Protein AF-A0A6N8XDI4-F1 (afdb_monomer_lite)

pLDDT: mean 91.18, std 7.37, range [56.78, 98.0]

Foldseek 3Di:
DQPVLPPLLVLCVVVVGDDQRSSVCLLCLLQQQKEALVRVCVSVVHDSVVSVVVLVVCVVSVQWDWDQAPNGIMIGGQDLSSCVSNVRSPDCSNPDDHSVSNVVSHVVSVVCVVCSPDDDQSDQVSVVVVCVVVVHDPVPFAWDWAQDPVGIDIGTPD

Sequence (158 aa):
MIAHLKGRERALEPFGLTGRRAEWIALASLHGGVFTRAQLSDWLGASRFKVLRLVQALTERRLVSEETVGGLKVCRVCARGVYRALGAEDVRFRRITSTEVVVRRLLSFDYVIEHPGLPWLPTESEKVGTFEALGIDRSLMPVRVYRGAAGGARRYFP

Structure (mmCIF, N/CA/C/O backbone):
data_AF-A0A6N8XDI4-F1
#
_entry.id   AF-A0A6N8XDI4-F1
#
loop_
_atom_site.group_PDB
_atom_site.id
_atom_site.type_symbol
_atom_site.label_atom_id
_atom_site.label_alt_id
_atom_site.label_comp_id
_atom_site.label_asym_id
_atom_site.label_entity_id
_atom_site.label_seq_id
_atom_site.pdbx_PDB_ins_code
_atom_site.Cartn_x
_atom_site.Cartn_y
_atom_site.Cartn_z
_atom_site.occupancy
_atom_site.B_iso_or_equiv
_atom_site.auth_seq_id
_atom_site.auth_comp_id
_atom_site.auth_asym_id
_atom_site.auth_atom_id
_atom_site.pdbx_PDB_model_num
ATOM 1 N N . MET A 1 1 ? -14.581 -0.019 -9.301 1.00 56.78 1 MET A N 1
ATOM 2 C CA . MET A 1 1 ? -13.539 -1.068 -9.251 1.00 56.78 1 MET A CA 1
ATOM 3 C C . MET A 1 1 ? -12.384 -0.583 -10.099 1.00 56.78 1 MET A C 1
ATOM 5 O O . MET A 1 1 ? -12.629 -0.147 -11.215 1.00 56.78 1 MET A O 1
ATOM 9 N N . ILE A 1 2 ? -11.170 -0.591 -9.559 1.00 67.56 2 ILE A N 1
ATOM 10 C CA . ILE A 1 2 ? -9.983 -0.142 -10.283 1.00 67.56 2 ILE A CA 1
ATOM 11 C C . ILE A 1 2 ? -9.585 -1.248 -11.273 1.00 67.56 2 ILE A C 1
ATOM 13 O O . ILE A 1 2 ? -9.239 -2.352 -10.851 1.00 67.56 2 ILE A O 1
ATOM 17 N N . ALA A 1 3 ? -9.692 -0.984 -12.578 1.00 69.69 3 ALA A N 1
ATOM 18 C CA . ALA A 1 3 ? -9.661 -2.026 -13.614 1.00 69.69 3 ALA A CA 1
ATOM 19 C C . ALA A 1 3 ? -8.377 -2.878 -13.588 1.00 69.69 3 ALA A C 1
ATOM 21 O O . ALA A 1 3 ? -8.426 -4.091 -13.773 1.00 69.69 3 ALA A O 1
ATOM 22 N N . HIS A 1 4 ? -7.243 -2.254 -13.276 1.00 70.56 4 HIS A N 1
ATOM 23 C CA . HIS A 1 4 ? -5.920 -2.878 -13.257 1.00 70.56 4 HIS A CA 1
ATOM 24 C C . HIS A 1 4 ? -5.605 -3.680 -11.975 1.00 70.56 4 HIS A C 1
ATOM 26 O O . HIS A 1 4 ? -4.542 -4.298 -11.884 1.00 70.56 4 HIS A O 1
ATOM 32 N N . LEU A 1 5 ? -6.488 -3.666 -10.966 1.00 74.75 5 LEU A N 1
ATOM 33 C CA . LEU A 1 5 ? -6.374 -4.535 -9.785 1.00 74.75 5 LEU A CA 1
ATOM 34 C C . LEU A 1 5 ? -7.091 -5.871 -9.961 1.00 74.75 5 LEU A C 1
ATOM 36 O O . LEU A 1 5 ? -6.830 -6.793 -9.192 1.00 74.75 5 LEU A O 1
ATOM 40 N N . LYS A 1 6 ? -8.000 -5.972 -10.937 1.00 79.62 6 LYS A N 1
ATOM 41 C CA . LYS A 1 6 ? -8.877 -7.130 -11.099 1.00 79.62 6 LYS A CA 1
ATOM 42 C C . LYS A 1 6 ? -8.055 -8.416 -11.237 1.00 79.62 6 LYS A C 1
ATOM 44 O O . LYS A 1 6 ? -7.231 -8.539 -12.137 1.00 79.62 6 LYS A O 1
ATOM 49 N N . GLY A 1 7 ? -8.296 -9.373 -10.347 1.00 84.38 7 GLY A N 1
ATOM 50 C CA . GLY A 1 7 ? -7.614 -10.665 -10.284 1.00 84.38 7 GLY A CA 1
ATOM 51 C C . GLY A 1 7 ? -6.380 -10.685 -9.377 1.00 84.38 7 GLY A C 1
ATOM 52 O O . GLY A 1 7 ? -5.982 -11.763 -8.934 1.00 84.38 7 GLY A O 1
ATOM 53 N N . ARG A 1 8 ? -5.792 -9.530 -9.036 1.00 87.81 8 ARG A N 1
ATOM 54 C CA . ARG A 1 8 ? -4.611 -9.451 -8.153 1.00 87.81 8 ARG A CA 1
ATOM 55 C C . ARG A 1 8 ? -4.961 -9.710 -6.697 1.00 87.81 8 ARG A C 1
ATOM 57 O O . ARG A 1 8 ? -4.124 -10.191 -5.940 1.00 87.81 8 ARG A O 1
ATOM 64 N N . GLU A 1 9 ? -6.198 -9.430 -6.305 1.00 91.38 9 GLU A N 1
ATOM 65 C CA . GLU A 1 9 ? -6.712 -9.702 -4.968 1.00 91.38 9 GLU A CA 1
ATOM 66 C C . GLU A 1 9 ? -6.648 -11.197 -4.615 1.00 91.38 9 GLU A C 1
ATOM 68 O O . GLU A 1 9 ? -6.410 -11.540 -3.459 1.00 91.38 9 GLU A O 1
ATOM 73 N N . ARG A 1 10 ? -6.765 -12.085 -5.614 1.00 94.31 10 ARG A N 1
ATOM 74 C CA . ARG A 1 10 ? -6.696 -13.545 -5.427 1.00 94.31 10 ARG A CA 1
ATOM 75 C C . ARG A 1 10 ? -5.325 -14.014 -4.960 1.00 94.31 10 ARG A C 1
ATOM 77 O O . ARG A 1 10 ? -5.224 -14.943 -4.167 1.00 94.31 10 ARG A O 1
ATOM 84 N N . ALA A 1 11 ? -4.259 -13.323 -5.370 1.00 94.88 11 ALA A N 1
ATOM 85 C CA . ALA A 1 11 ? -2.907 -13.616 -4.899 1.00 94.88 11 ALA A CA 1
ATOM 86 C C . ALA A 1 11 ? -2.763 -13.427 -3.376 1.00 94.88 11 ALA A C 1
ATOM 88 O O . ALA A 1 11 ? -1.802 -13.911 -2.776 1.00 94.88 11 ALA A O 1
ATOM 89 N N . LEU A 1 12 ? -3.714 -12.729 -2.741 1.00 96.56 12 LEU A N 1
ATOM 90 C CA . LEU A 1 12 ? -3.713 -12.469 -1.307 1.00 96.56 12 LEU A CA 1
ATOM 91 C C . LEU A 1 12 ? -4.562 -13.454 -0.485 1.00 96.56 12 LEU A C 1
ATOM 93 O O . LEU A 1 12 ? -4.535 -13.387 0.747 1.00 96.56 12 LEU A O 1
ATOM 97 N N . GLU A 1 13 ? -5.242 -14.408 -1.123 1.00 96.06 13 GLU A N 1
ATOM 98 C CA . GLU A 1 13 ? -6.021 -15.453 -0.444 1.00 96.06 13 GLU A CA 1
ATOM 99 C C . GLU A 1 13 ? -5.197 -16.296 0.547 1.00 96.06 13 GLU A C 1
ATOM 101 O O . GLU A 1 13 ? -5.679 -16.502 1.665 1.00 96.06 13 GLU A O 1
ATOM 106 N N . PRO A 1 14 ? -3.934 -16.693 0.261 1.00 96.12 14 PRO A N 1
ATOM 107 C CA . PRO A 1 14 ? -3.087 -17.391 1.237 1.00 96.12 14 PRO A CA 1
ATOM 108 C C . PRO A 1 14 ? -2.810 -16.576 2.510 1.00 96.12 14 PRO A C 1
ATOM 110 O O . PRO A 1 14 ? -2.461 -17.126 3.552 1.00 96.12 14 PRO A O 1
ATOM 113 N N . PHE A 1 15 ? -2.996 -15.254 2.452 1.00 95.69 15 PHE A N 1
ATOM 114 C CA . PHE A 1 15 ? -2.909 -14.352 3.598 1.00 95.69 15 PHE A CA 1
ATOM 115 C C . PHE A 1 15 ? -4.278 -14.130 4.252 1.00 95.69 15 PHE A C 1
ATOM 117 O O . PHE A 1 15 ? -4.436 -13.209 5.054 1.00 95.69 15 PHE A O 1
ATOM 124 N N . GLY A 1 16 ? -5.287 -14.957 3.969 1.00 95.06 16 GLY A N 1
ATOM 125 C CA . GLY A 1 16 ? -6.641 -14.847 4.522 1.00 95.06 16 GLY A CA 1
ATOM 126 C C . GLY A 1 16 ? -7.346 -13.535 4.162 1.00 95.06 16 GLY A C 1
ATOM 127 O O . GLY A 1 16 ? -8.233 -13.089 4.891 1.00 95.06 16 GLY A O 1
ATOM 128 N N . LEU A 1 17 ? -6.903 -12.869 3.093 1.00 95.31 17 LEU A N 1
ATOM 129 C CA . LEU A 1 17 ? -7.505 -11.649 2.573 1.00 95.31 17 LEU A CA 1
ATOM 130 C C . LEU A 1 17 ? -8.385 -12.019 1.383 1.00 95.31 17 LEU A C 1
ATOM 132 O O . LEU A 1 17 ? -7.941 -12.716 0.480 1.00 95.31 17 LEU A O 1
ATOM 136 N N . THR A 1 18 ? -9.620 -11.521 1.364 1.00 94.31 18 THR A N 1
ATOM 137 C CA . THR A 1 18 ? -10.575 -11.777 0.277 1.00 94.31 18 THR A CA 1
ATOM 138 C C . THR A 1 18 ? -11.397 -10.533 -0.057 1.00 94.31 18 THR A C 1
ATOM 140 O O . THR A 1 18 ? -11.543 -9.619 0.771 1.00 94.31 18 THR A O 1
ATOM 143 N N . GLY A 1 19 ? -11.938 -10.500 -1.279 1.00 93.06 19 GLY A N 1
ATOM 144 C CA . GLY A 1 19 ? -12.814 -9.437 -1.778 1.00 93.06 19 GLY A CA 1
ATOM 145 C C . GLY A 1 19 ? -12.193 -8.042 -1.660 1.00 93.06 19 GLY A C 1
ATOM 146 O O . GLY A 1 19 ? -10.986 -7.866 -1.810 1.00 93.06 19 GLY A O 1
ATOM 147 N N . ARG A 1 20 ? -13.009 -7.046 -1.292 1.00 93.31 20 ARG A N 1
ATOM 148 C CA . ARG A 1 20 ? -12.588 -5.633 -1.202 1.00 93.31 20 ARG A CA 1
ATOM 149 C C . ARG A 1 20 ? -11.423 -5.371 -0.241 1.00 93.31 20 ARG A C 1
ATOM 151 O O . ARG A 1 20 ? -10.708 -4.385 -0.410 1.00 93.31 20 ARG A O 1
ATOM 158 N N . ARG A 1 21 ? -11.222 -6.232 0.768 1.00 95.06 21 ARG A N 1
ATOM 159 C CA . ARG A 1 21 ? -10.076 -6.140 1.695 1.00 95.06 21 ARG A CA 1
ATOM 160 C C . ARG A 1 21 ? -8.778 -6.543 1.003 1.00 95.06 21 ARG A C 1
ATOM 162 O O . ARG A 1 21 ? -7.761 -5.887 1.197 1.00 95.06 21 ARG A O 1
ATOM 169 N N . ALA A 1 22 ? -8.819 -7.607 0.204 1.00 95.62 22 ALA A N 1
ATOM 170 C CA . ALA A 1 22 ? -7.679 -8.018 -0.601 1.00 95.62 22 ALA A CA 1
ATOM 171 C C . ALA A 1 22 ? -7.379 -6.990 -1.698 1.00 95.62 22 ALA A C 1
ATOM 173 O O . ALA A 1 22 ? -6.224 -6.608 -1.849 1.00 95.62 22 ALA A O 1
ATOM 174 N N . GLU A 1 23 ? -8.403 -6.462 -2.377 1.00 94.38 23 GLU A N 1
ATOM 175 C CA . GLU A 1 23 ? -8.232 -5.376 -3.356 1.00 94.38 23 GLU A CA 1
ATOM 176 C C . GLU A 1 23 ? -7.510 -4.169 -2.742 1.00 94.38 23 GLU A C 1
ATOM 178 O O . GLU A 1 23 ? -6.548 -3.666 -3.318 1.00 94.38 23 GLU A O 1
ATOM 183 N N . TRP A 1 24 ? -7.916 -3.749 -1.538 1.00 95.56 24 TRP A N 1
ATOM 184 C CA . TRP A 1 24 ? -7.276 -2.640 -0.832 1.00 95.56 24 TRP A CA 1
ATOM 185 C C . TRP A 1 24 ? -5.802 -2.896 -0.528 1.00 95.56 24 TRP A C 1
ATOM 187 O O . TRP A 1 24 ? -4.947 -2.056 -0.804 1.00 95.56 24 TRP A O 1
ATOM 197 N N . ILE A 1 25 ? -5.489 -4.059 0.052 1.00 96.69 25 ILE A N 1
ATOM 198 C CA . ILE A 1 25 ? -4.109 -4.396 0.411 1.00 96.69 25 ILE A CA 1
ATOM 199 C C . ILE A 1 25 ? -3.250 -4.538 -0.845 1.00 96.69 25 ILE A C 1
ATOM 201 O O . ILE A 1 25 ? -2.104 -4.088 -0.831 1.00 96.69 25 ILE A O 1
ATOM 205 N N . ALA A 1 26 ? -3.790 -5.092 -1.932 1.00 95.25 26 ALA A N 1
ATOM 206 C CA . ALA A 1 26 ? -3.103 -5.152 -3.215 1.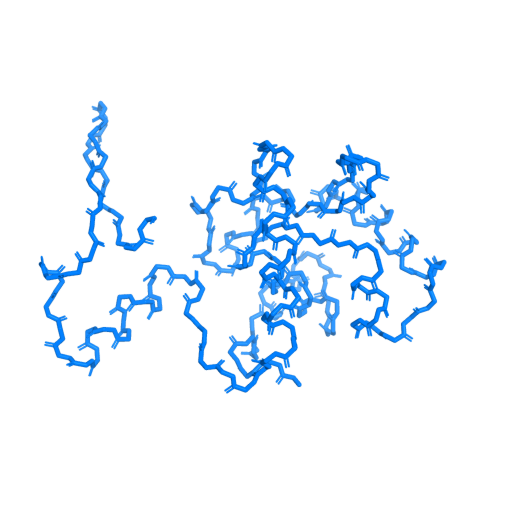00 95.25 26 ALA A CA 1
ATOM 207 C C . ALA A 1 26 ? -2.789 -3.744 -3.736 1.00 95.25 26 ALA A C 1
ATOM 209 O O . ALA A 1 26 ? -1.630 -3.448 -4.028 1.00 95.25 26 ALA A O 1
ATOM 210 N N . LEU A 1 27 ? -3.787 -2.858 -3.760 1.00 94.56 27 LEU A N 1
ATOM 211 C CA . LEU A 1 27 ? -3.639 -1.475 -4.205 1.00 94.56 27 LEU A CA 1
ATOM 212 C C . LEU A 1 27 ? -2.597 -0.714 -3.379 1.00 94.56 27 LEU A C 1
ATOM 214 O O . LEU A 1 27 ? -1.647 -0.160 -3.932 1.00 94.56 27 LEU A O 1
ATOM 218 N N . ALA A 1 28 ? -2.733 -0.738 -2.051 1.00 95.75 28 ALA A N 1
ATOM 219 C CA . ALA A 1 28 ? -1.804 -0.074 -1.144 1.00 95.75 28 ALA A CA 1
ATOM 220 C C . ALA A 1 28 ? -0.376 -0.594 -1.339 1.00 95.75 28 ALA A C 1
ATOM 222 O O . ALA A 1 28 ? 0.553 0.203 -1.461 1.00 95.75 28 ALA A O 1
ATOM 223 N N . SER A 1 29 ? -0.197 -1.917 -1.423 1.00 95.62 29 SER A N 1
ATOM 224 C CA . SER A 1 29 ? 1.117 -2.552 -1.600 1.00 95.62 29 SER A CA 1
ATOM 225 C C . SER A 1 29 ? 1.772 -2.186 -2.926 1.00 95.62 29 SER A C 1
ATOM 227 O O . SER A 1 29 ? 2.977 -1.960 -2.962 1.00 95.62 29 SER A O 1
ATOM 229 N N . LEU A 1 30 ? 0.996 -2.116 -4.004 1.00 92.94 30 LEU A N 1
ATOM 230 C CA . LEU A 1 30 ? 1.495 -1.811 -5.342 1.00 92.94 30 LEU A CA 1
ATOM 231 C C . LEU A 1 30 ? 1.792 -0.318 -5.545 1.00 92.94 30 LEU A C 1
ATOM 233 O O . LEU A 1 30 ? 2.617 0.024 -6.387 1.00 92.94 30 LEU A O 1
ATOM 237 N N . HIS A 1 31 ? 1.175 0.565 -4.757 1.00 92.25 31 HIS A N 1
ATOM 238 C CA . HIS A 1 31 ? 1.343 2.009 -4.905 1.00 92.25 31 HIS A CA 1
ATOM 239 C C . HIS A 1 31 ? 2.414 2.629 -4.001 1.00 92.25 31 HIS A C 1
ATOM 241 O O . HIS A 1 31 ? 3.286 3.357 -4.471 1.00 92.25 31 HIS A O 1
ATOM 247 N N . GLY A 1 32 ? 2.363 2.371 -2.696 1.00 92.69 32 GLY A N 1
ATOM 248 C CA . GLY A 1 32 ? 3.264 3.042 -1.747 1.00 92.69 32 GLY A CA 1
ATOM 249 C C . GLY A 1 32 ? 3.484 2.300 -0.434 1.00 92.69 32 GLY A C 1
ATOM 250 O O . GLY A 1 32 ? 4.321 2.700 0.381 1.00 92.69 32 GLY A O 1
ATOM 251 N N . GLY A 1 33 ? 2.762 1.202 -0.229 1.00 96.00 33 GLY A N 1
ATOM 252 C CA . GLY A 1 33 ? 2.804 0.355 0.955 1.00 96.00 33 GLY A CA 1
ATOM 253 C C . GLY A 1 33 ? 2.212 0.989 2.205 1.00 96.00 33 GLY A C 1
ATOM 254 O O . GLY A 1 33 ? 2.413 0.437 3.282 1.00 96.00 33 GLY A O 1
ATOM 255 N N . VAL A 1 34 ? 1.531 2.132 2.097 1.00 97.12 34 VAL A N 1
ATOM 256 C CA . VAL A 1 34 ? 0.950 2.861 3.231 1.00 97.12 34 VAL A CA 1
ATOM 257 C C . VAL A 1 34 ? -0.462 3.338 2.915 1.00 97.12 34 VAL A C 1
ATOM 259 O O . VAL A 1 34 ? -0.770 3.606 1.758 1.00 97.12 34 VAL A O 1
ATOM 262 N N . PHE A 1 35 ? -1.299 3.433 3.943 1.00 97.75 35 PHE A N 1
ATOM 263 C CA . PHE A 1 35 ? -2.661 3.960 3.883 1.00 97.75 35 PHE A CA 1
ATOM 264 C C . PHE A 1 35 ? -3.118 4.431 5.272 1.00 97.75 35 PHE A C 1
ATOM 266 O O . PHE A 1 35 ? -2.489 4.113 6.281 1.00 97.75 35 PHE A O 1
ATOM 273 N N . THR A 1 36 ? -4.226 5.161 5.358 1.00 97.25 36 THR A N 1
ATOM 274 C CA . THR A 1 36 ? -4.857 5.546 6.629 1.00 97.25 36 THR A CA 1
ATOM 275 C C . THR A 1 36 ? -6.102 4.712 6.915 1.00 97.25 36 THR A C 1
ATOM 277 O O . THR A 1 36 ? -6.747 4.162 6.020 1.00 97.25 36 THR A O 1
ATOM 280 N N . ARG A 1 37 ? -6.507 4.651 8.188 1.00 96.62 37 ARG A N 1
ATOM 281 C CA . ARG A 1 37 ? -7.783 4.019 8.558 1.00 96.62 37 ARG A CA 1
ATOM 282 C C . ARG A 1 37 ? -8.985 4.721 7.923 1.00 96.62 37 ARG A C 1
ATOM 284 O O . ARG A 1 37 ? -9.957 4.043 7.626 1.00 96.62 37 ARG A O 1
ATOM 291 N N . ALA A 1 38 ? -8.926 6.041 7.730 1.00 95.31 38 ALA A N 1
ATOM 292 C CA . ALA A 1 38 ? -10.000 6.808 7.099 1.00 95.31 38 ALA A CA 1
ATOM 293 C C . ALA A 1 38 ? -10.187 6.377 5.639 1.00 95.31 38 ALA A C 1
ATOM 295 O O . ALA A 1 38 ? -11.253 5.882 5.294 1.00 95.31 38 ALA A O 1
ATOM 296 N N . GLN A 1 39 ? -9.099 6.388 4.864 1.00 96.25 39 GLN A N 1
ATOM 297 C CA . GLN A 1 39 ? -9.049 5.879 3.490 1.00 96.25 39 GLN A CA 1
ATOM 298 C C . GLN A 1 39 ? -9.628 4.453 3.373 1.00 96.25 39 GLN A C 1
ATOM 300 O O . GLN A 1 39 ? -10.447 4.170 2.502 1.00 96.25 39 GLN A O 1
ATOM 305 N N . LEU A 1 40 ? -9.259 3.550 4.292 1.00 96.94 40 LEU A N 1
ATOM 306 C CA . LEU A 1 40 ? -9.801 2.186 4.320 1.00 96.94 40 LEU A CA 1
ATOM 307 C C . LEU A 1 40 ? -11.294 2.137 4.704 1.00 96.94 40 LEU A C 1
ATOM 309 O O . LEU A 1 40 ? -12.037 1.297 4.197 1.00 96.94 40 LEU A O 1
ATOM 313 N N . SER A 1 41 ? -11.735 3.010 5.612 1.00 97.00 41 SER A N 1
ATOM 314 C CA . SER A 1 41 ? -13.143 3.156 6.004 1.00 97.00 41 SER A CA 1
ATOM 315 C C . SER A 1 41 ? -14.002 3.539 4.816 1.00 97.00 41 SER A C 1
ATOM 317 O O . SER A 1 41 ? -15.007 2.871 4.564 1.00 97.00 41 SER A O 1
ATOM 319 N N . ASP A 1 42 ? -13.559 4.551 4.078 1.00 95.81 42 ASP A N 1
ATOM 320 C CA . ASP A 1 42 ? -14.256 5.090 2.918 1.00 95.81 42 ASP A CA 1
ATOM 321 C C . ASP A 1 42 ? -14.276 4.052 1.796 1.00 95.81 42 ASP A C 1
ATOM 323 O O . ASP A 1 42 ? -15.335 3.746 1.246 1.00 95.81 42 ASP A O 1
ATOM 327 N N . TRP A 1 43 ? -13.139 3.390 1.548 1.00 94.31 43 TRP A N 1
ATOM 328 C CA . TRP A 1 43 ? -13.064 2.292 0.590 1.00 94.31 43 TRP A CA 1
ATOM 329 C C . TRP A 1 43 ? -14.031 1.156 0.927 1.00 94.31 43 TRP A C 1
ATOM 331 O O . TRP A 1 43 ? -14.738 0.669 0.051 1.00 94.31 43 TRP A O 1
ATOM 341 N N . LEU A 1 44 ? -14.086 0.697 2.178 1.00 95.44 44 LEU A N 1
ATOM 342 C CA . LEU A 1 44 ? -14.943 -0.432 2.549 1.00 95.44 44 LEU A CA 1
ATOM 343 C C . LEU A 1 44 ? -16.408 -0.046 2.790 1.00 95.44 44 LEU A C 1
ATOM 345 O O . LEU A 1 44 ? -17.233 -0.951 2.924 1.00 95.44 44 LEU A O 1
ATOM 349 N N . GLY A 1 45 ? -16.737 1.246 2.885 1.00 96.62 45 GLY A N 1
ATOM 350 C CA . GLY A 1 45 ? -18.036 1.699 3.391 1.00 96.62 45 GLY A CA 1
ATOM 351 C C . GLY A 1 45 ? -18.304 1.193 4.815 1.00 96.62 45 GLY A C 1
ATOM 352 O O . GLY A 1 45 ? -19.431 0.845 5.164 1.00 96.62 45 GLY A O 1
ATOM 353 N N . ALA A 1 46 ? -17.250 1.055 5.623 1.00 96.38 46 ALA A N 1
ATOM 354 C CA . ALA A 1 46 ? -17.311 0.466 6.957 1.00 96.38 46 ALA A CA 1
ATOM 355 C C . ALA A 1 46 ? -17.179 1.538 8.042 1.00 96.38 46 ALA A C 1
ATOM 357 O O . ALA A 1 46 ? -16.583 2.589 7.827 1.00 96.38 46 ALA A O 1
ATOM 358 N N . SER A 1 47 ? -17.695 1.263 9.242 1.00 97.25 47 SER A N 1
ATOM 359 C CA . SER A 1 47 ? -17.509 2.168 10.379 1.00 97.25 47 SER A CA 1
ATOM 360 C C . SER A 1 47 ? -16.059 2.162 10.870 1.00 97.25 47 SER A C 1
ATOM 362 O O . SER A 1 47 ? -15.368 1.138 10.811 1.00 97.25 47 SER A O 1
ATOM 364 N N . ARG A 1 48 ? -15.628 3.280 11.469 1.00 95.25 48 ARG A N 1
ATOM 365 C CA . ARG A 1 48 ? -14.282 3.434 12.055 1.00 95.25 48 ARG A CA 1
ATOM 366 C C . ARG A 1 48 ? -13.923 2.298 13.019 1.00 95.25 48 ARG A C 1
ATOM 368 O O . ARG A 1 48 ? -12.788 1.834 13.029 1.00 95.25 48 ARG A O 1
ATOM 375 N N . PHE A 1 49 ? -14.894 1.815 13.795 1.00 96.69 49 PHE A N 1
ATOM 376 C CA . PHE A 1 49 ? -14.698 0.706 14.730 1.00 96.69 49 PHE A CA 1
ATOM 377 C C . PHE A 1 49 ? -14.431 -0.635 14.027 1.00 96.69 49 PHE A C 1
ATOM 379 O O . PHE A 1 49 ? -13.533 -1.375 14.428 1.00 96.69 49 PHE A O 1
ATOM 386 N N . LYS A 1 50 ? -15.170 -0.944 12.951 1.00 97.25 50 LYS A N 1
ATOM 387 C CA . LYS A 1 50 ? -14.933 -2.158 12.151 1.00 97.25 50 LYS A CA 1
ATOM 388 C C . LYS A 1 50 ? -13.555 -2.119 11.490 1.00 97.25 50 LYS A C 1
ATOM 390 O O . LYS A 1 50 ? -12.850 -3.125 11.496 1.00 97.25 50 LYS A O 1
ATOM 395 N N . VAL A 1 51 ? -13.156 -0.957 10.972 1.00 97.62 51 VAL A N 1
ATOM 396 C CA . VAL A 1 51 ? -11.827 -0.761 10.376 1.00 97.62 51 VAL A CA 1
ATOM 397 C C . VAL A 1 51 ? -10.719 -0.888 11.414 1.00 97.62 51 VAL A C 1
ATOM 399 O O . VAL A 1 51 ? -9.729 -1.560 11.149 1.00 97.62 51 VAL 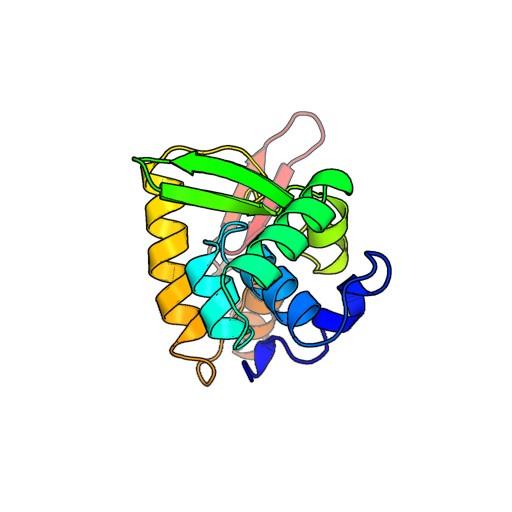A O 1
ATOM 402 N N . LEU A 1 52 ? -10.889 -0.303 12.604 1.00 97.25 52 LEU A N 1
ATOM 403 C CA . LEU A 1 52 ? -9.942 -0.456 13.710 1.00 97.25 52 LEU A CA 1
ATOM 404 C C . LEU A 1 52 ? -9.696 -1.937 14.026 1.00 97.25 52 LEU A C 1
ATOM 406 O O . LEU A 1 52 ? -8.546 -2.367 14.032 1.00 97.25 52 LEU A O 1
ATOM 410 N N . ARG A 1 53 ? -10.765 -2.723 14.216 1.00 98.00 53 ARG A N 1
ATOM 411 C CA . ARG A 1 53 ? -10.650 -4.167 14.477 1.00 98.00 53 ARG A CA 1
ATOM 412 C C . ARG A 1 53 ? -9.972 -4.916 13.333 1.00 98.00 53 ARG A C 1
ATOM 414 O O . ARG A 1 53 ? -9.161 -5.803 13.577 1.00 98.00 53 ARG A O 1
ATOM 421 N N . LEU A 1 54 ? -10.273 -4.552 12.086 1.00 97.44 54 LEU A N 1
ATOM 422 C CA . LEU A 1 54 ? -9.606 -5.133 10.923 1.00 97.44 54 LEU A CA 1
ATOM 423 C C . LEU A 1 54 ? -8.100 -4.840 10.941 1.00 97.44 54 LEU A C 1
ATOM 425 O O . LEU A 1 54 ? -7.305 -5.759 10.783 1.00 97.44 54 LEU A O 1
ATOM 429 N N . VAL A 1 55 ? -7.695 -3.588 11.159 1.00 97.88 55 VAL A N 1
ATOM 430 C CA . VAL A 1 55 ? -6.275 -3.206 11.217 1.00 97.88 55 VAL A CA 1
ATOM 431 C C . VAL A 1 55 ? -5.559 -3.899 12.378 1.00 97.88 55 VAL A C 1
ATOM 433 O O . VAL A 1 55 ? -4.438 -4.370 12.189 1.00 97.88 55 VAL A O 1
ATOM 436 N N . GLN A 1 56 ? -6.204 -4.033 13.540 1.00 98.00 56 GLN A N 1
ATOM 437 C CA . GLN A 1 56 ? -5.672 -4.803 14.670 1.00 98.00 56 GLN A CA 1
ATOM 438 C C . GLN A 1 56 ? -5.415 -6.263 14.278 1.00 98.00 56 GLN A C 1
ATOM 440 O O . GLN A 1 56 ? -4.285 -6.727 14.403 1.00 98.00 56 GLN A O 1
ATOM 445 N N . ALA A 1 57 ? -6.394 -6.939 13.669 1.00 97.50 57 ALA A N 1
ATOM 446 C CA . ALA A 1 57 ? -6.233 -8.314 13.195 1.00 97.50 57 ALA A CA 1
ATOM 447 C C . ALA A 1 57 ? -5.123 -8.457 12.131 1.00 97.50 57 ALA A C 1
ATOM 449 O O . ALA A 1 57 ? -4.385 -9.443 12.112 1.00 97.50 57 ALA A O 1
ATOM 450 N N . LEU A 1 58 ? -4.959 -7.477 11.233 1.00 97.69 58 LEU A N 1
ATOM 451 C CA . LEU A 1 58 ? -3.848 -7.469 10.267 1.00 97.69 58 LEU A CA 1
ATOM 452 C C . LEU A 1 58 ? -2.488 -7.258 10.944 1.00 97.69 58 LEU A C 1
ATOM 454 O O . LEU A 1 58 ? -1.485 -7.808 10.481 1.00 97.69 58 LEU A O 1
ATOM 458 N N . THR A 1 59 ? -2.459 -6.482 12.028 1.00 97.56 59 THR A N 1
ATOM 459 C CA . THR A 1 59 ? -1.252 -6.198 12.811 1.00 97.56 59 THR A CA 1
ATOM 460 C C . THR A 1 59 ? -0.817 -7.402 13.635 1.00 97.56 59 THR A C 1
ATOM 462 O O . THR A 1 59 ? 0.356 -7.768 13.602 1.00 97.56 59 THR A O 1
ATOM 465 N N . GLU A 1 60 ? -1.755 -8.090 14.286 1.00 97.25 60 GLU A N 1
ATOM 466 C CA . GLU A 1 60 ? -1.506 -9.349 15.006 1.00 97.25 60 GLU A CA 1
ATOM 467 C C . GLU A 1 60 ? -0.881 -10.407 14.087 1.00 97.25 60 GLU A C 1
ATOM 469 O O . GLU A 1 60 ? 0.046 -11.123 14.464 1.00 97.25 60 GLU A O 1
ATOM 474 N N . ARG A 1 61 ? -1.325 -10.439 12.827 1.00 96.50 61 ARG A N 1
ATOM 475 C CA . ARG A 1 61 ? -0.810 -11.334 11.781 1.00 96.50 61 ARG A CA 1
ATOM 476 C C . AR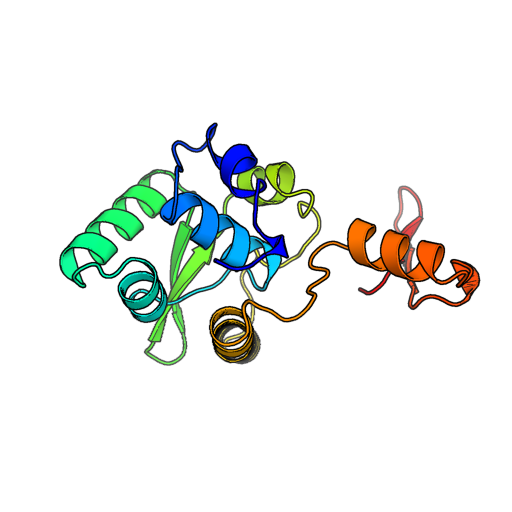G A 1 61 ? 0.458 -10.819 11.096 1.00 96.50 61 ARG A C 1
ATOM 478 O O . ARG A 1 61 ? 0.940 -11.453 10.159 1.00 96.50 61 ARG A O 1
ATOM 485 N N . ARG A 1 62 ? 0.994 -9.673 11.533 1.00 96.31 62 ARG A N 1
ATOM 486 C CA . ARG A 1 62 ? 2.192 -9.009 10.985 1.00 96.31 62 ARG A CA 1
ATOM 487 C C . ARG A 1 62 ? 2.110 -8.733 9.479 1.00 96.31 62 ARG A C 1
ATOM 489 O O . ARG A 1 62 ? 3.129 -8.706 8.791 1.00 96.31 62 ARG A O 1
ATOM 496 N N . LEU A 1 63 ? 0.899 -8.543 8.956 1.00 97.06 63 LEU A N 1
ATOM 497 C CA . LEU A 1 63 ? 0.677 -8.140 7.564 1.00 97.06 63 LEU A CA 1
ATOM 498 C C . LEU A 1 63 ? 0.812 -6.627 7.406 1.00 97.06 63 LEU A C 1
ATOM 500 O O . LEU A 1 63 ? 1.345 -6.140 6.406 1.00 97.06 63 LEU A O 1
ATOM 504 N N . VAL A 1 64 ? 0.349 -5.903 8.423 1.00 97.69 64 VAL A N 1
ATOM 505 C CA . VAL A 1 64 ? 0.376 -4.447 8.518 1.00 97.69 64 VAL A CA 1
ATOM 506 C C . VAL A 1 64 ? 1.042 -4.048 9.835 1.00 97.69 64 VAL A C 1
ATOM 508 O O . VAL A 1 64 ? 0.941 -4.763 10.823 1.00 97.69 64 VAL A O 1
ATOM 511 N N . SER A 1 65 ? 1.728 -2.915 9.861 1.00 96.56 65 SER A N 1
ATOM 512 C CA . SER A 1 65 ? 2.134 -2.221 11.084 1.00 96.56 65 SER A CA 1
ATOM 513 C C . SER A 1 65 ? 1.452 -0.862 11.142 1.00 96.56 65 SER A C 1
ATOM 515 O O . SER A 1 65 ? 1.165 -0.275 10.100 1.00 96.56 65 SER A O 1
ATOM 517 N N . GLU A 1 66 ? 1.226 -0.333 12.338 1.00 95.81 66 GLU A N 1
ATOM 518 C CA . GLU A 1 66 ? 0.701 1.017 12.506 1.00 95.81 66 GLU A CA 1
ATOM 519 C C . GLU A 1 66 ? 1.719 1.919 13.196 1.00 95.81 66 GLU A C 1
ATOM 521 O O . GLU A 1 66 ? 2.345 1.531 14.179 1.00 95.81 66 GLU A O 1
ATOM 526 N N . GLU A 1 67 ? 1.862 3.133 12.680 1.00 93.94 67 GLU A N 1
ATOM 527 C CA . GLU A 1 67 ? 2.755 4.159 13.202 1.00 93.94 67 GLU A CA 1
ATOM 528 C C . GLU A 1 67 ? 2.058 5.525 13.223 1.00 93.94 67 GLU A C 1
ATOM 530 O O . GLU A 1 67 ? 1.072 5.758 12.517 1.00 93.94 67 GLU A O 1
ATOM 535 N N . THR A 1 68 ? 2.549 6.433 14.069 1.00 94.31 68 THR A N 1
ATOM 536 C CA . THR A 1 68 ? 2.127 7.837 14.050 1.00 94.31 68 THR A CA 1
ATOM 537 C C . THR A 1 68 ? 3.155 8.640 13.261 1.00 94.31 68 THR A C 1
ATOM 539 O O . THR A 1 68 ? 4.318 8.691 13.649 1.00 94.31 68 THR A O 1
ATOM 542 N N . VAL A 1 69 ? 2.727 9.299 12.188 1.00 90.94 69 VAL A N 1
ATOM 543 C CA . VAL A 1 69 ? 3.579 10.114 11.314 1.00 90.94 69 VAL A CA 1
ATOM 544 C C . VAL A 1 69 ? 2.991 11.516 11.248 1.00 90.94 69 VAL A C 1
ATOM 546 O O . VAL A 1 69 ? 1.868 11.683 10.784 1.00 90.94 69 VAL A O 1
ATOM 549 N N . GLY A 1 70 ? 3.707 12.523 11.760 1.00 85.12 70 GLY A N 1
ATOM 550 C CA . GLY A 1 70 ? 3.216 13.910 11.774 1.00 85.12 70 GLY A CA 1
ATOM 551 C C . GLY A 1 70 ? 1.858 14.084 12.475 1.00 85.12 70 GLY A C 1
ATOM 552 O O . GLY A 1 70 ? 1.035 14.873 12.031 1.00 85.12 70 GLY A O 1
ATOM 553 N N . GLY A 1 71 ? 1.583 13.287 13.516 1.00 87.25 71 GLY A N 1
ATOM 554 C CA . GLY A 1 71 ? 0.293 13.271 14.223 1.00 87.25 71 GLY A CA 1
ATOM 555 C C . GLY A 1 71 ? -0.799 12.404 13.578 1.00 87.25 71 GLY A C 1
ATOM 556 O O . GLY A 1 71 ? -1.822 12.148 14.210 1.00 87.25 71 GLY A O 1
ATOM 557 N N . LEU A 1 72 ? -0.580 11.879 12.369 1.00 88.94 72 LEU A N 1
ATOM 558 C CA . LEU A 1 72 ? -1.522 11.013 11.658 1.00 88.94 72 LEU A CA 1
ATOM 559 C C . LEU A 1 72 ? -1.249 9.530 11.940 1.00 88.94 72 LEU A C 1
ATOM 561 O O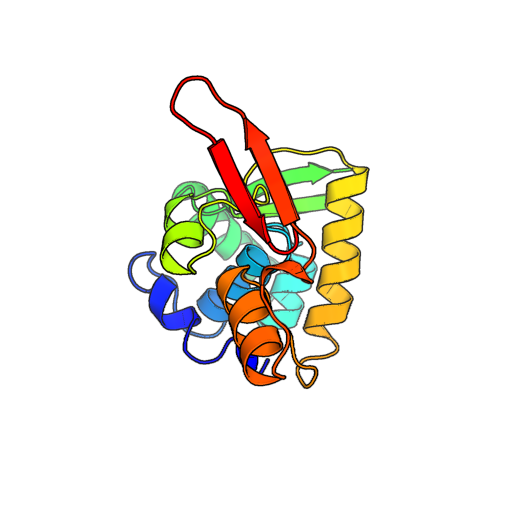 . LEU A 1 72 ? -0.101 9.088 11.935 1.00 88.94 72 LEU A O 1
ATOM 565 N N . LYS A 1 73 ? -2.306 8.732 12.131 1.00 94.06 73 LYS A N 1
ATOM 566 C CA . LYS A 1 73 ? -2.201 7.266 12.206 1.00 94.06 73 LYS A CA 1
ATOM 567 C C . LYS A 1 73 ? -2.104 6.662 10.809 1.00 94.06 73 LYS A C 1
ATOM 569 O O . LYS A 1 73 ? -3.061 6.725 10.035 1.00 94.06 73 LYS A O 1
ATOM 574 N N . VAL A 1 74 ? -0.962 6.048 10.521 1.00 96.75 74 VAL A N 1
ATOM 575 C CA . VAL A 1 74 ? -0.642 5.445 9.227 1.00 96.75 74 VAL A CA 1
ATOM 576 C C . VAL A 1 74 ? -0.458 3.944 9.388 1.00 96.75 74 VAL A C 1
ATOM 578 O O . VAL A 1 74 ? 0.285 3.474 10.245 1.00 96.75 74 VAL A O 1
ATOM 581 N N . CYS A 1 75 ? -1.126 3.191 8.527 1.00 97.88 75 CYS A N 1
ATOM 582 C CA . CYS A 1 75 ? -0.965 1.758 8.372 1.00 97.88 75 CYS A CA 1
ATOM 583 C C . CYS A 1 75 ? 0.039 1.490 7.246 1.00 97.88 75 CYS A C 1
ATOM 585 O O . CYS A 1 75 ? -0.098 2.027 6.149 1.00 97.88 75 CYS A O 1
ATOM 587 N N . ARG A 1 76 ? 1.026 0.629 7.485 1.00 97.56 76 ARG A N 1
ATOM 588 C CA . ARG A 1 76 ? 2.031 0.203 6.507 1.00 97.56 76 ARG A CA 1
ATOM 589 C C . ARG A 1 76 ? 1.922 -1.289 6.258 1.00 97.56 76 ARG A C 1
ATOM 591 O O . ARG A 1 76 ? 2.013 -2.067 7.198 1.00 97.56 76 ARG A O 1
ATOM 598 N N . VAL A 1 77 ? 1.814 -1.712 5.003 1.00 97.62 77 VAL A N 1
ATOM 599 C CA . VAL A 1 77 ? 1.929 -3.131 4.646 1.00 97.62 77 VAL A CA 1
ATOM 600 C C . VAL A 1 77 ? 3.398 -3.538 4.759 1.00 97.62 77 VAL A C 1
ATOM 602 O O . VAL A 1 77 ? 4.243 -3.046 4.006 1.00 97.62 77 VAL A O 1
ATOM 605 N N . CYS A 1 78 ? 3.717 -4.419 5.705 1.00 95.31 78 CYS A N 1
ATOM 606 C CA . CYS A 1 78 ? 5.097 -4.765 6.061 1.00 95.31 78 CYS A CA 1
ATOM 607 C C . CYS A 1 78 ? 5.489 -6.204 5.678 1.00 95.31 78 CYS A C 1
ATOM 609 O O . CYS A 1 78 ? 6.678 -6.496 5.514 1.00 95.31 78 CYS A O 1
ATOM 611 N N . ALA A 1 79 ? 4.517 -7.096 5.458 1.00 95.12 79 ALA A N 1
ATOM 612 C CA . ALA A 1 79 ? 4.782 -8.492 5.117 1.00 95.12 79 ALA A CA 1
ATOM 613 C C . ALA A 1 79 ? 5.390 -8.650 3.716 1.00 95.12 79 ALA A C 1
ATOM 615 O O . ALA A 1 79 ? 4.716 -8.478 2.703 1.00 95.12 79 ALA A O 1
ATOM 616 N N . ARG A 1 80 ? 6.655 -9.088 3.646 1.00 94.81 80 ARG A N 1
ATOM 617 C CA . ARG A 1 80 ? 7.361 -9.380 2.381 1.00 94.81 80 ARG A CA 1
ATOM 618 C C . ARG A 1 80 ? 6.596 -10.360 1.481 1.00 94.81 80 ARG A C 1
ATOM 620 O O . ARG A 1 80 ? 6.621 -10.195 0.266 1.00 94.81 80 ARG A O 1
ATOM 627 N N . GLY A 1 81 ? 5.910 -11.343 2.070 1.00 95.62 81 GLY A N 1
ATOM 628 C CA . GLY A 1 81 ? 5.110 -12.323 1.330 1.00 95.62 81 GLY A CA 1
ATOM 629 C C . GLY A 1 81 ? 3.988 -11.690 0.502 1.00 95.62 81 GLY A C 1
ATOM 630 O O . GLY A 1 81 ? 3.772 -12.118 -0.625 1.00 95.62 81 GLY A O 1
ATOM 631 N N . VAL A 1 82 ? 3.345 -10.633 1.013 1.00 96.38 82 VAL A N 1
ATOM 632 C CA . VAL A 1 82 ? 2.288 -9.902 0.290 1.00 96.38 82 VAL A CA 1
ATOM 633 C C . VAL A 1 82 ? 2.858 -9.271 -0.978 1.00 96.38 82 VAL A C 1
ATOM 635 O O . VAL A 1 82 ? 2.328 -9.468 -2.065 1.00 96.38 82 VAL A O 1
ATOM 638 N N . TYR A 1 83 ? 3.994 -8.582 -0.863 1.00 95.19 83 TYR A N 1
ATOM 639 C CA . TYR A 1 83 ? 4.666 -7.982 -2.017 1.00 95.19 83 TYR A CA 1
ATOM 640 C C . TYR A 1 83 ? 5.134 -9.033 -3.025 1.00 95.19 83 TYR A C 1
ATOM 642 O O . TYR A 1 83 ? 4.984 -8.827 -4.224 1.00 95.19 83 TYR A O 1
ATOM 650 N N . ARG A 1 84 ? 5.663 -10.171 -2.556 1.00 94.12 84 ARG A N 1
ATOM 651 C CA . ARG A 1 84 ? 6.047 -11.289 -3.430 1.00 94.12 84 ARG A CA 1
ATOM 652 C C . ARG A 1 84 ? 4.861 -11.828 -4.220 1.00 94.12 84 ARG A C 1
ATOM 654 O O . ARG A 1 84 ? 4.977 -11.971 -5.430 1.00 94.12 84 ARG A O 1
ATOM 661 N N . ALA A 1 85 ? 3.735 -12.084 -3.558 1.00 94.75 85 ALA A N 1
ATOM 662 C CA . ALA A 1 85 ? 2.531 -12.594 -4.210 1.00 94.75 85 ALA A CA 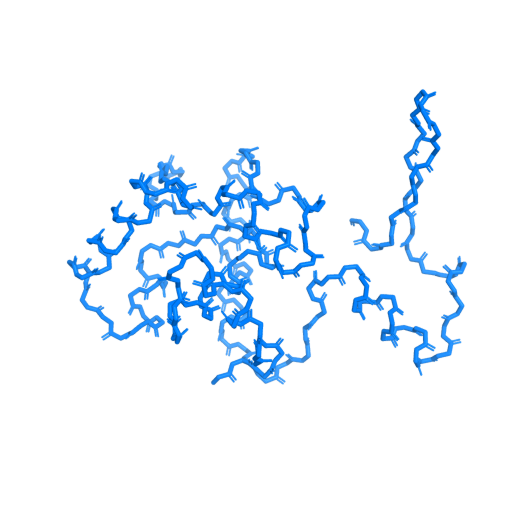1
ATOM 663 C C . ALA A 1 85 ? 1.998 -11.639 -5.294 1.00 94.75 85 ALA A C 1
ATOM 665 O O . ALA A 1 85 ? 1.424 -12.081 -6.282 1.00 94.75 85 ALA A O 1
ATOM 666 N N . LEU A 1 86 ? 2.242 -10.336 -5.139 1.00 93.00 86 LEU A N 1
ATOM 667 C CA . LEU A 1 86 ? 1.848 -9.298 -6.094 1.00 93.00 86 LEU A CA 1
ATOM 668 C C . LEU A 1 86 ? 2.910 -9.003 -7.172 1.00 93.00 86 LEU A C 1
ATOM 670 O O . LEU A 1 86 ? 2.736 -8.062 -7.944 1.00 93.00 86 LEU A O 1
ATOM 674 N N . GLY A 1 87 ? 4.018 -9.753 -7.220 1.00 90.06 87 GLY A N 1
ATOM 675 C CA . GLY A 1 87 ? 5.113 -9.511 -8.171 1.00 90.06 87 GLY A CA 1
ATOM 676 C C . GLY A 1 87 ? 5.930 -8.243 -7.880 1.00 90.06 87 GLY A C 1
ATOM 677 O O . GLY A 1 87 ? 6.627 -7.734 -8.751 1.00 90.06 87 GLY A O 1
ATOM 678 N N . ALA A 1 88 ? 5.852 -7.721 -6.655 1.00 89.31 88 ALA A N 1
ATOM 679 C CA . ALA A 1 88 ? 6.460 -6.464 -6.226 1.00 89.31 88 ALA A CA 1
ATOM 680 C C . ALA A 1 88 ? 7.463 -6.654 -5.071 1.00 89.31 88 ALA A C 1
ATOM 682 O O . ALA A 1 88 ? 7.693 -5.736 -4.292 1.00 89.31 88 ALA A O 1
ATOM 683 N N . GLU A 1 89 ? 8.072 -7.834 -4.911 1.00 88.38 89 GLU A N 1
ATOM 684 C CA . GLU A 1 89 ? 8.942 -8.162 -3.762 1.00 88.38 89 GLU A CA 1
ATOM 685 C C . GLU A 1 89 ? 10.096 -7.165 -3.537 1.00 88.38 89 GLU A C 1
ATOM 687 O O . GLU A 1 89 ? 10.489 -6.875 -2.395 1.00 88.38 89 GLU A O 1
ATOM 692 N N . ASP A 1 90 ? 10.628 -6.628 -4.631 1.00 81.06 90 ASP A N 1
ATOM 693 C CA . ASP A 1 90 ? 11.801 -5.760 -4.632 1.00 81.06 90 ASP A CA 1
ATOM 694 C C . ASP A 1 90 ? 11.481 -4.291 -4.332 1.00 81.06 90 ASP A C 1
ATOM 696 O O . ASP A 1 90 ? 12.396 -3.504 -4.057 1.00 81.06 90 ASP A O 1
ATOM 700 N N . VAL A 1 91 ? 10.198 -3.909 -4.301 1.00 83.62 91 VAL A N 1
ATOM 701 C CA . VAL A 1 91 ? 9.821 -2.534 -3.965 1.00 83.62 91 VAL A CA 1
ATOM 702 C C . VAL A 1 91 ? 10.145 -2.238 -2.501 1.00 83.62 91 VAL A C 1
ATOM 704 O O . VAL A 1 91 ? 9.954 -3.044 -1.580 1.00 83.62 91 VAL A O 1
ATOM 707 N N . ARG A 1 92 ? 10.637 -1.024 -2.253 1.00 84.94 92 ARG A N 1
ATOM 708 C CA . ARG A 1 92 ? 11.041 -0.580 -0.909 1.00 84.94 92 ARG A CA 1
ATOM 709 C C . ARG A 1 92 ? 9.869 -0.091 -0.057 1.00 84.94 92 ARG A C 1
ATOM 711 O O . ARG A 1 92 ? 10.089 0.425 1.034 1.00 84.94 92 ARG A O 1
ATOM 718 N N . PHE A 1 93 ? 8.633 -0.249 -0.522 1.00 89.00 93 PHE A N 1
ATOM 719 C CA . PHE A 1 93 ? 7.442 0.297 0.128 1.00 89.00 93 PHE A CA 1
ATOM 720 C C . PHE A 1 93 ? 7.199 -0.246 1.541 1.00 89.00 93 PHE A C 1
ATOM 722 O O . PHE A 1 93 ? 6.814 0.519 2.426 1.00 89.00 93 PHE A O 1
ATOM 729 N N . ARG A 1 94 ? 7.578 -1.507 1.787 1.00 89.38 94 ARG A N 1
ATOM 730 C CA . ARG A 1 94 ? 7.523 -2.142 3.114 1.00 89.38 94 ARG A CA 1
ATOM 731 C C . ARG A 1 94 ? 8.468 -1.548 4.162 1.00 89.38 94 ARG A C 1
ATOM 733 O O . ARG A 1 94 ? 8.296 -1.820 5.343 1.00 89.38 94 ARG A O 1
ATOM 740 N N . ARG A 1 95 ? 9.521 -0.831 3.748 1.00 87.88 95 ARG A N 1
ATOM 741 C CA . ARG A 1 95 ? 10.562 -0.337 4.663 1.00 87.88 95 ARG A CA 1
ATOM 742 C C . ARG A 1 95 ? 10.135 0.983 5.300 1.00 87.88 95 ARG A C 1
ATOM 744 O O . ARG A 1 95 ? 9.476 1.795 4.649 1.00 87.88 95 ARG A O 1
ATOM 751 N N . ILE A 1 96 ? 10.567 1.194 6.543 1.00 87.12 96 ILE A N 1
ATOM 752 C CA . ILE A 1 96 ? 10.451 2.481 7.237 1.00 87.12 96 ILE A CA 1
ATOM 753 C C . ILE A 1 96 ? 11.159 3.554 6.400 1.00 87.12 96 ILE A C 1
ATOM 755 O O . ILE A 1 96 ? 12.194 3.301 5.777 1.00 87.12 96 ILE A O 1
ATOM 759 N N . THR A 1 97 ? 10.557 4.735 6.332 1.00 90.31 97 THR A N 1
ATOM 760 C CA . THR A 1 97 ? 11.025 5.863 5.524 1.00 90.31 97 THR A CA 1
ATOM 761 C C . THR A 1 97 ? 10.669 7.175 6.219 1.00 90.31 97 THR A C 1
ATOM 763 O O . THR A 1 97 ? 10.014 7.148 7.258 1.00 90.31 97 THR A O 1
ATOM 766 N N . SER A 1 98 ? 11.119 8.308 5.680 1.00 92.19 98 SER A N 1
ATOM 767 C CA . SER A 1 98 ? 10.879 9.609 6.304 1.00 92.19 98 SER A CA 1
ATOM 768 C C . SER A 1 98 ? 9.399 9.999 6.260 1.00 92.19 98 SER A C 1
ATOM 770 O O . SER A 1 98 ? 8.635 9.530 5.406 1.00 92.19 98 SER A O 1
ATOM 772 N N . THR A 1 99 ? 9.004 10.884 7.172 1.00 93.12 99 THR A N 1
ATOM 773 C CA . THR A 1 99 ? 7.644 11.424 7.272 1.00 93.12 99 THR A CA 1
ATOM 774 C C . THR A 1 99 ? 7.166 12.009 5.944 1.00 93.12 99 THR A C 1
ATOM 776 O O . THR A 1 99 ? 6.068 11.697 5.492 1.00 93.12 99 THR A O 1
ATOM 779 N N . GLU A 1 100 ? 8.011 12.776 5.262 1.00 94.12 100 GLU A N 1
ATOM 780 C CA . GLU A 1 100 ? 7.705 13.428 3.985 1.00 94.12 100 GLU A CA 1
ATOM 781 C C . GLU A 1 100 ? 7.409 12.397 2.891 1.00 94.12 100 GLU A C 1
ATOM 783 O O . GLU A 1 100 ? 6.480 12.559 2.097 1.00 94.12 100 GLU A O 1
ATOM 788 N N . VAL A 1 101 ? 8.162 11.291 2.864 1.00 93.88 101 VAL A N 1
ATOM 789 C CA . VAL A 1 101 ? 7.936 10.206 1.902 1.00 93.88 101 VAL A CA 1
ATOM 790 C C . VAL A 1 101 ? 6.622 9.484 2.191 1.00 93.88 101 VAL A C 1
ATOM 792 O O . VAL A 1 101 ? 5.921 9.121 1.245 1.00 93.88 101 VAL A O 1
ATOM 795 N N . VAL A 1 102 ? 6.275 9.276 3.465 1.00 94.88 102 VAL A N 1
ATOM 796 C CA . VAL A 1 102 ? 4.984 8.685 3.849 1.00 94.88 102 VAL A CA 1
ATOM 797 C C . VAL A 1 102 ? 3.830 9.595 3.440 1.00 94.88 102 VAL A C 1
ATOM 799 O O . VAL A 1 102 ? 2.924 9.126 2.759 1.00 94.88 102 VAL A O 1
ATOM 802 N N . VAL A 1 103 ? 3.888 10.886 3.779 1.00 93.88 103 VAL A N 1
ATOM 803 C CA . VAL A 1 103 ? 2.848 11.865 3.423 1.00 93.88 103 VAL A CA 1
ATOM 804 C C . VAL A 1 103 ? 2.660 11.929 1.910 1.00 93.88 103 VAL A C 1
ATOM 806 O O . VAL A 1 103 ? 1.537 11.801 1.432 1.00 93.88 103 VAL A O 1
ATOM 809 N N . ARG A 1 104 ? 3.747 12.017 1.133 1.00 94.81 104 ARG A N 1
ATOM 810 C CA . ARG A 1 104 ? 3.666 12.013 -0.334 1.00 94.81 104 ARG A CA 1
ATOM 811 C C . ARG A 1 104 ? 2.984 10.758 -0.878 1.00 94.81 104 ARG A C 1
ATOM 813 O O . ARG A 1 104 ? 2.171 10.865 -1.787 1.00 94.81 104 ARG A O 1
ATOM 820 N N . ARG A 1 105 ? 3.308 9.579 -0.333 1.00 94.88 105 ARG A N 1
ATOM 821 C CA . ARG A 1 105 ? 2.674 8.315 -0.742 1.00 94.88 105 ARG A CA 1
ATOM 822 C C . ARG A 1 105 ? 1.191 8.283 -0.408 1.00 94.88 105 ARG A C 1
ATOM 824 O O . ARG A 1 105 ? 0.452 7.696 -1.179 1.00 94.88 105 ARG A O 1
ATOM 831 N N . LEU A 1 106 ? 0.770 8.869 0.713 1.00 95.12 106 LEU A N 1
ATOM 832 C CA . LEU A 1 106 ? -0.647 8.965 1.066 1.00 95.12 106 LEU A CA 1
ATOM 833 C C . LEU A 1 106 ? -1.390 9.893 0.102 1.00 95.12 106 LEU A C 1
ATOM 835 O O . LEU A 1 106 ? -2.395 9.476 -0.458 1.00 95.12 106 LEU A O 1
ATOM 839 N N . LEU A 1 107 ? -0.842 11.080 -0.170 1.00 92.62 107 LEU A N 1
ATOM 840 C CA . LEU A 1 107 ? -1.447 12.042 -1.097 1.00 92.62 107 LEU A CA 1
ATOM 841 C C . LEU A 1 107 ? -1.564 11.484 -2.519 1.00 92.62 107 LEU A C 1
ATOM 843 O O . LEU A 1 107 ? -2.605 11.607 -3.155 1.00 92.62 107 LEU A O 1
ATOM 847 N N . SER A 1 108 ? -0.516 10.830 -3.033 1.00 92.56 108 SER A N 1
ATOM 848 C CA . SER A 1 108 ? -0.602 10.224 -4.365 1.00 92.56 108 SER A CA 1
ATOM 849 C C . SER A 1 108 ? -1.506 8.987 -4.385 1.00 92.56 108 SER A C 1
ATOM 851 O O . SER A 1 108 ? -1.999 8.613 -5.444 1.00 92.56 108 SER A O 1
ATOM 853 N N . PHE A 1 109 ? -1.754 8.359 -3.231 1.00 93.44 109 PHE A N 1
ATOM 854 C CA . PHE A 1 109 ? -2.652 7.212 -3.131 1.00 93.44 109 PHE A CA 1
ATOM 855 C C . PHE A 1 109 ? -4.108 7.629 -3.284 1.00 93.44 109 PHE A C 1
ATOM 857 O O . PHE A 1 109 ? -4.846 6.945 -3.989 1.00 93.44 109 PHE A O 1
ATOM 864 N N . ASP A 1 110 ? -4.484 8.770 -2.700 1.00 92.62 110 ASP A N 1
ATOM 865 C CA . ASP A 1 110 ? -5.812 9.363 -2.883 1.00 92.62 110 ASP A CA 1
ATOM 866 C C . ASP A 1 110 ? -6.103 9.585 -4.372 1.00 92.62 110 ASP A C 1
ATOM 868 O O . ASP A 1 110 ? -7.124 9.118 -4.874 1.00 92.62 110 ASP A O 1
ATOM 872 N N . TYR A 1 111 ? -5.137 10.135 -5.119 1.00 91.00 111 TYR A N 1
ATOM 873 C CA . TYR A 1 111 ? -5.267 10.304 -6.569 1.00 91.00 111 TYR A CA 1
ATOM 874 C C . TYR A 1 111 ? -5.571 8.984 -7.297 1.00 91.00 111 TYR A C 1
ATOM 876 O O . TYR A 1 111 ? -6.464 8.931 -8.141 1.00 91.00 111 TYR A O 1
ATOM 884 N N . VAL A 1 112 ? -4.862 7.896 -6.970 1.00 89.12 112 VAL A N 1
ATOM 885 C CA . VAL A 1 112 ? -5.086 6.590 -7.618 1.00 89.12 112 VAL A CA 1
ATOM 886 C C . VAL A 1 112 ? -6.463 6.016 -7.277 1.00 89.12 112 VAL A C 1
ATOM 888 O O . VAL A 1 112 ? -7.112 5.424 -8.141 1.00 89.12 112 VAL A O 1
ATOM 891 N N . ILE A 1 113 ? -6.925 6.191 -6.037 1.00 90.25 113 ILE A N 1
ATOM 892 C CA . ILE A 1 113 ? -8.248 5.724 -5.602 1.00 90.25 113 ILE A CA 1
ATOM 893 C C . ILE A 1 113 ? -9.363 6.501 -6.314 1.00 90.25 113 ILE A C 1
ATOM 895 O O . ILE A 1 113 ? -10.356 5.897 -6.726 1.00 90.25 113 ILE A O 1
ATOM 899 N N . GLU A 1 114 ? -9.190 7.812 -6.483 1.00 90.31 114 GLU A N 1
ATOM 900 C CA . GLU A 1 114 ? -10.159 8.710 -7.122 1.00 90.31 114 GLU A CA 1
ATOM 901 C C . GLU A 1 114 ? -10.246 8.533 -8.645 1.00 90.31 114 GLU A C 1
ATOM 903 O O . GLU A 1 114 ? -11.277 8.844 -9.242 1.00 90.31 114 GLU A O 1
ATOM 908 N N . HIS A 1 115 ? -9.211 7.971 -9.281 1.00 89.56 115 HIS A N 1
ATOM 909 C CA . HIS A 1 115 ? -9.129 7.818 -10.738 1.00 89.56 115 HIS A CA 1
ATOM 910 C C . HIS A 1 115 ? -9.045 6.342 -11.184 1.00 89.56 115 HIS A C 1
ATOM 912 O O . HIS A 1 115 ? -8.121 5.953 -11.904 1.00 89.56 115 HIS A O 1
ATOM 918 N N . PRO A 1 116 ? -10.031 5.488 -10.836 1.00 85.06 116 PRO A N 1
ATOM 919 C CA . PRO A 1 116 ? -9.977 4.039 -11.067 1.00 85.06 116 PRO A CA 1
ATOM 920 C C . PRO A 1 116 ? -9.969 3.623 -12.547 1.00 85.06 116 PRO A C 1
ATOM 922 O O . PRO A 1 116 ? -9.679 2.462 -12.852 1.00 85.06 116 PRO A O 1
ATOM 925 N N . GLY A 1 117 ? -10.347 4.536 -13.447 1.00 84.81 117 GLY A N 1
ATOM 926 C CA . GLY A 1 117 ? -10.413 4.311 -14.891 1.00 84.81 117 GLY A CA 1
ATOM 927 C C . GLY A 1 117 ? -9.107 4.591 -15.635 1.00 84.81 117 GLY A C 1
ATOM 928 O O . GLY A 1 117 ? -9.008 4.246 -16.809 1.00 84.81 117 GLY A O 1
ATOM 929 N N . LEU A 1 118 ? -8.109 5.197 -14.983 1.00 84.94 118 LEU A N 1
ATOM 930 C CA . LEU A 1 118 ? -6.833 5.479 -15.633 1.00 84.94 118 LEU A CA 1
ATOM 931 C C . LEU A 1 118 ? -5.936 4.227 -15.664 1.00 84.94 118 LEU A C 1
ATOM 933 O O . LEU A 1 118 ? -5.881 3.473 -14.681 1.00 84.94 118 LEU A O 1
ATOM 937 N N . PRO A 1 119 ? -5.209 3.988 -16.774 1.00 81.38 119 PRO A N 1
ATOM 938 C CA . PRO A 1 119 ? -4.186 2.955 -16.823 1.00 81.38 119 PRO A CA 1
ATOM 939 C C . PRO A 1 119 ? -3.114 3.205 -15.761 1.00 81.38 119 PRO A C 1
ATOM 941 O O . PRO A 1 119 ? -2.593 4.311 -15.627 1.00 81.38 119 PRO A O 1
ATOM 944 N N . TRP A 1 120 ? -2.754 2.157 -15.026 1.00 84.88 120 TRP A N 1
ATOM 945 C CA . TRP A 1 120 ? -1.696 2.201 -14.025 1.00 84.88 120 TRP A CA 1
ATOM 946 C C . TRP A 1 120 ? -0.824 0.961 -14.156 1.00 84.88 120 TRP A C 1
ATOM 948 O O . TRP A 1 120 ? -1.336 -0.156 -14.222 1.00 84.88 120 TRP A O 1
ATOM 958 N N . LEU A 1 121 ? 0.492 1.171 -14.190 1.00 87.50 121 LEU A N 1
ATOM 959 C CA . LEU A 1 121 ? 1.504 0.129 -14.368 1.00 87.50 121 LEU A CA 1
ATOM 960 C C . LEU A 1 121 ? 2.349 0.038 -13.087 1.00 87.50 121 LEU A C 1
ATOM 962 O O . LEU A 1 121 ? 3.402 0.681 -12.999 1.00 87.50 121 LEU A O 1
ATOM 966 N N . PRO A 1 122 ? 1.875 -0.670 -12.047 1.00 85.50 122 PRO A N 1
ATOM 967 C CA . PRO A 1 122 ? 2.517 -0.634 -10.737 1.00 85.50 122 PRO A CA 1
ATOM 968 C C . PRO A 1 122 ? 3.844 -1.387 -10.674 1.00 85.50 122 PRO A C 1
ATOM 970 O O . PRO A 1 122 ? 4.729 -1.001 -9.909 1.00 85.50 122 PRO A O 1
ATOM 973 N N . THR A 1 123 ? 4.003 -2.459 -11.452 1.00 87.75 123 THR A N 1
ATOM 974 C CA . THR A 1 123 ? 5.224 -3.274 -11.432 1.00 87.75 123 THR A CA 1
ATOM 975 C C . THR A 1 123 ? 6.196 -2.875 -12.535 1.00 87.75 123 THR A C 1
ATOM 977 O O . THR A 1 123 ? 5.809 -2.378 -13.592 1.00 87.75 123 THR A O 1
ATOM 980 N N . GLU A 1 124 ? 7.486 -3.124 -12.301 1.00 88.94 124 GLU A N 1
ATOM 981 C CA . GLU A 1 124 ? 8.525 -2.959 -13.324 1.00 88.94 124 GLU A CA 1
ATOM 982 C C . GLU A 1 124 ? 8.194 -3.772 -14.585 1.00 88.94 124 GLU A C 1
ATOM 984 O O . GLU A 1 124 ? 8.260 -3.237 -15.688 1.00 88.94 124 GLU A O 1
ATOM 989 N N . SER A 1 125 ? 7.759 -5.026 -14.424 1.00 88.81 125 SER A N 1
ATOM 990 C CA . SER A 1 125 ? 7.400 -5.907 -15.541 1.00 88.81 125 SER A CA 1
ATOM 991 C C . SER A 1 125 ? 6.249 -5.365 -16.389 1.00 88.81 125 SER A C 1
ATOM 993 O O . SER A 1 125 ? 6.312 -5.455 -17.609 1.00 88.81 125 SER A O 1
ATOM 995 N N . GLU A 1 126 ? 5.222 -4.768 -15.780 1.00 90.06 126 GLU A N 1
ATOM 996 C CA . GLU A 1 126 ? 4.121 -4.146 -16.530 1.00 90.06 126 GLU A CA 1
ATOM 997 C C . GLU A 1 126 ? 4.560 -2.899 -17.292 1.00 90.06 126 GLU A C 1
ATOM 999 O O . GLU A 1 126 ? 4.138 -2.700 -18.431 1.00 90.06 126 GLU A O 1
ATOM 1004 N N . LYS A 1 127 ? 5.410 -2.064 -16.678 1.00 91.31 127 LYS A N 1
ATOM 1005 C CA . LYS A 1 127 ? 5.979 -0.889 -17.347 1.00 91.31 127 LYS A CA 1
ATOM 1006 C C . LYS A 1 127 ? 6.808 -1.323 -18.549 1.00 91.31 127 LYS A C 1
ATOM 1008 O O . LYS A 1 127 ? 6.535 -0.879 -19.655 1.00 91.31 127 LYS A O 1
ATOM 1013 N N . VAL A 1 128 ? 7.757 -2.237 -18.356 1.00 93.25 128 VAL A N 1
ATOM 1014 C CA . VAL A 1 128 ? 8.587 -2.759 -19.449 1.00 93.25 128 VAL A CA 1
ATOM 1015 C C . VAL A 1 128 ? 7.715 -3.378 -20.541 1.00 93.25 128 VAL A C 1
ATOM 1017 O O . VAL A 1 128 ? 7.809 -2.948 -21.683 1.00 93.25 128 VAL A O 1
ATOM 1020 N N . GLY A 1 129 ? 6.804 -4.292 -20.193 1.00 93.00 129 GLY A N 1
ATOM 1021 C CA . GLY A 1 129 ? 5.951 -4.971 -21.172 1.00 93.00 129 GLY A CA 1
ATOM 1022 C C . GLY A 1 129 ? 5.053 -4.020 -21.966 1.00 93.00 129 GLY A C 1
ATOM 1023 O O . GLY A 1 129 ? 4.856 -4.212 -23.162 1.00 93.00 129 GLY A O 1
ATOM 1024 N N . THR A 1 130 ? 4.552 -2.955 -21.333 1.00 92.88 130 THR A N 1
ATOM 1025 C CA . THR A 1 130 ? 3.741 -1.943 -22.026 1.00 92.88 130 THR A CA 1
ATOM 1026 C C . THR A 1 130 ? 4.584 -1.135 -23.007 1.00 92.88 130 THR A C 1
ATOM 1028 O O . THR A 1 130 ? 4.160 -0.918 -24.135 1.00 92.88 130 THR A O 1
ATOM 1031 N N . PHE A 1 131 ? 5.785 -0.706 -22.614 1.00 94.38 131 PHE A N 1
ATOM 1032 C CA . PHE A 1 131 ? 6.664 0.052 -23.507 1.00 94.38 131 PHE A CA 1
ATOM 1033 C C . PHE A 1 131 ? 7.215 -0.828 -24.644 1.00 94.38 131 PHE A C 1
ATOM 1035 O O . PHE A 1 131 ? 7.303 -0.365 -25.778 1.00 94.38 131 PHE A O 1
ATOM 1042 N N . GLU A 1 132 ? 7.491 -2.110 -24.390 1.00 95.69 132 GLU A N 1
ATOM 1043 C CA . GLU A 1 132 ? 7.841 -3.082 -25.436 1.00 95.69 132 GLU A CA 1
ATOM 1044 C C . GLU A 1 132 ? 6.697 -3.281 -26.435 1.00 95.69 132 GLU A C 1
ATOM 1046 O O . GLU A 1 132 ? 6.932 -3.292 -27.641 1.00 95.69 132 GLU A O 1
ATOM 1051 N N . ALA A 1 133 ? 5.450 -3.376 -25.959 1.00 94.81 133 ALA A N 1
ATOM 1052 C CA . ALA A 1 133 ? 4.273 -3.474 -26.822 1.00 94.81 133 ALA A CA 1
ATOM 1053 C C . ALA A 1 133 ? 4.056 -2.217 -27.687 1.00 94.81 133 ALA A C 1
ATOM 1055 O O . ALA A 1 133 ? 3.428 -2.296 -28.740 1.00 94.81 133 ALA A O 1
ATOM 1056 N N . LEU A 1 134 ? 4.608 -1.072 -27.273 1.00 95.31 134 LEU A N 1
ATOM 1057 C CA . LEU A 1 134 ? 4.662 0.163 -28.061 1.00 95.31 134 LEU A CA 1
ATOM 1058 C C . LEU A 1 134 ? 5.862 0.211 -29.029 1.00 95.31 134 LEU A C 1
ATOM 1060 O O . LEU A 1 134 ? 6.068 1.225 -29.690 1.00 95.31 134 LEU A O 1
ATOM 1064 N N . GLY A 1 135 ? 6.661 -0.858 -29.115 1.00 95.62 135 GLY A N 1
ATOM 1065 C CA . GLY A 1 135 ? 7.836 -0.946 -29.984 1.00 95.62 135 GLY A CA 1
ATOM 1066 C C . GLY A 1 135 ? 9.070 -0.214 -29.451 1.00 95.62 135 GLY A C 1
ATOM 1067 O O . GLY A 1 135 ? 10.011 0.026 -30.206 1.00 95.62 135 GLY A O 1
ATOM 1068 N N . ILE A 1 136 ? 9.084 0.166 -28.171 1.00 95.50 136 ILE A N 1
ATOM 1069 C CA . ILE A 1 136 ? 10.217 0.866 -27.561 1.00 95.50 136 ILE A CA 1
ATOM 1070 C C . ILE A 1 136 ? 11.248 -0.167 -27.106 1.00 95.50 136 ILE A C 1
ATOM 1072 O O . ILE A 1 136 ? 10.965 -1.015 -26.260 1.00 95.50 136 ILE A O 1
ATOM 1076 N N . ASP A 1 137 ? 12.462 -0.073 -27.648 1.00 94.31 137 ASP A N 1
ATOM 1077 C CA . ASP A 1 137 ? 13.568 -0.946 -27.261 1.00 94.31 137 ASP A CA 1
ATOM 1078 C C . ASP A 1 137 ? 13.978 -0.736 -25.791 1.00 94.31 137 ASP A C 1
ATOM 1080 O O . ASP A 1 137 ? 14.020 0.390 -25.284 1.00 94.31 137 ASP A O 1
ATOM 1084 N N . ARG A 1 138 ? 14.339 -1.825 -25.094 1.00 92.56 138 ARG A N 1
ATOM 1085 C CA . ARG A 1 138 ? 14.734 -1.779 -23.674 1.00 92.56 138 ARG A CA 1
ATOM 1086 C C . ARG A 1 138 ? 15.921 -0.859 -23.403 1.00 92.56 138 ARG A C 1
ATOM 1088 O O . ARG A 1 138 ? 16.030 -0.349 -22.290 1.00 92.56 138 ARG A O 1
ATOM 1095 N N . SER A 1 139 ? 16.823 -0.6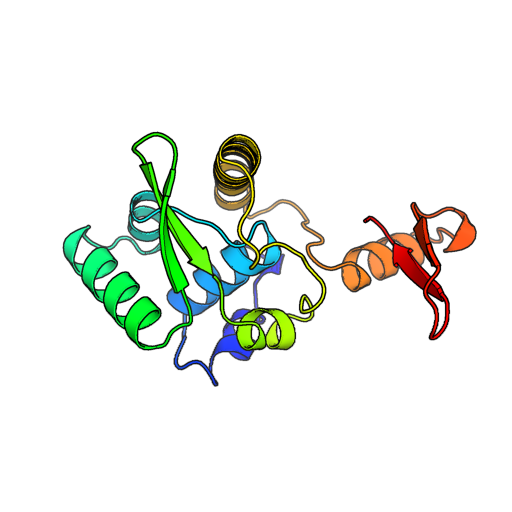58 -24.362 1.00 91.88 139 SER A N 1
ATOM 1096 C CA . SER A 1 139 ? 17.972 0.242 -24.203 1.00 91.88 139 SER A CA 1
ATOM 1097 C C . SER A 1 139 ? 17.572 1.714 -24.082 1.00 91.88 139 SER A C 1
ATOM 1099 O O . SER A 1 139 ? 18.326 2.493 -23.503 1.00 91.88 139 SER A O 1
ATOM 1101 N N . LEU A 1 140 ? 16.377 2.080 -24.560 1.00 93.88 140 LEU A N 1
ATOM 1102 C CA . LEU A 1 140 ? 15.829 3.436 -24.485 1.00 93.88 140 LEU A CA 1
ATOM 1103 C C . LEU A 1 140 ? 15.046 3.692 -23.190 1.00 93.88 140 LEU A C 1
ATOM 1105 O O . LEU A 1 140 ? 14.695 4.833 -22.889 1.00 93.88 140 LEU A O 1
ATOM 1109 N N . MET A 1 141 ? 14.748 2.646 -22.416 1.00 94.12 141 MET A N 1
ATOM 1110 C CA . MET A 1 141 ? 13.954 2.768 -21.197 1.00 94.12 141 MET A CA 1
ATOM 1111 C C . MET A 1 141 ? 14.801 3.276 -20.019 1.00 94.12 141 MET A C 1
ATOM 1113 O O . MET A 1 141 ? 15.971 2.899 -19.893 1.00 94.12 141 MET A O 1
ATOM 1117 N N . PRO A 1 142 ? 14.220 4.065 -19.091 1.00 92.75 142 PRO A N 1
ATOM 1118 C CA . PRO A 1 142 ? 14.905 4.474 -17.871 1.00 92.75 142 PRO A CA 1
ATOM 1119 C C . PRO A 1 142 ? 15.417 3.258 -17.098 1.00 92.75 142 PRO A C 1
ATOM 1121 O O . PRO A 1 142 ? 14.631 2.417 -16.657 1.00 92.75 142 PRO A O 1
ATOM 1124 N N . VAL A 1 143 ? 16.733 3.173 -16.911 1.00 92.62 143 VAL A N 1
ATOM 1125 C CA . VAL A 1 143 ? 17.384 2.045 -16.241 1.00 92.62 143 VAL A CA 1
ATOM 1126 C C . VAL A 1 143 ? 18.380 2.538 -15.204 1.00 92.62 143 VAL A C 1
ATOM 1128 O O . VAL A 1 143 ? 19.137 3.482 -15.425 1.00 92.62 143 VAL A O 1
ATOM 1131 N N . ARG A 1 144 ? 18.422 1.855 -14.062 1.00 88.56 144 ARG A N 1
ATOM 1132 C CA . ARG A 1 144 ? 19.492 2.006 -13.077 1.00 88.56 144 ARG A CA 1
ATOM 1133 C C . ARG A 1 144 ? 20.206 0.683 -12.890 1.00 88.56 144 ARG A C 1
ATOM 1135 O O . ARG A 1 144 ? 19.593 -0.353 -12.632 1.00 88.56 144 ARG A O 1
ATOM 1142 N N . VAL A 1 145 ? 21.527 0.738 -13.017 1.00 87.06 145 VAL A N 1
ATOM 1143 C CA . VAL A 1 145 ? 22.410 -0.409 -12.819 1.00 87.06 145 VAL A CA 1
ATOM 1144 C C . VAL A 1 145 ? 23.012 -0.317 -11.425 1.00 87.06 145 VAL A C 1
ATOM 1146 O O . VAL A 1 145 ? 23.742 0.619 -11.106 1.00 87.06 145 VAL A O 1
ATOM 1149 N N . TYR A 1 146 ? 22.704 -1.295 -10.586 1.00 82.31 146 TYR A N 1
ATOM 1150 C CA . TYR A 1 146 ? 23.312 -1.466 -9.276 1.00 82.31 146 TYR A CA 1
ATOM 1151 C C . TYR A 1 146 ? 24.500 -2.403 -9.426 1.00 82.31 146 TYR A C 1
ATOM 1153 O O . TYR A 1 146 ? 24.335 -3.527 -9.888 1.00 82.31 146 TYR A O 1
ATOM 1161 N N . ARG A 1 147 ? 25.695 -1.957 -9.043 1.00 84.00 147 ARG A N 1
ATOM 1162 C CA . ARG A 1 147 ? 26.890 -2.806 -9.003 1.00 84.00 147 ARG A CA 1
ATOM 1163 C C . ARG A 1 147 ? 27.059 -3.329 -7.577 1.00 84.00 147 ARG A C 1
ATOM 1165 O O . ARG A 1 147 ? 27.105 -2.531 -6.647 1.00 84.00 147 ARG A O 1
ATOM 1172 N N . GLY A 1 148 ? 27.102 -4.648 -7.408 1.00 75.69 148 GLY A N 1
ATOM 1173 C CA . GLY A 1 148 ? 27.322 -5.310 -6.121 1.00 75.69 148 GLY A CA 1
ATOM 1174 C C . GLY A 1 148 ? 28.365 -6.422 -6.236 1.00 75.69 148 GLY A C 1
ATOM 1175 O O . GLY A 1 148 ? 28.676 -6.868 -7.338 1.00 75.69 148 GLY A O 1
ATOM 1176 N N . ALA A 1 149 ? 28.887 -6.877 -5.093 1.00 68.69 149 ALA A N 1
ATOM 1177 C CA . ALA A 1 149 ? 29.948 -7.889 -5.025 1.00 68.69 149 ALA A CA 1
ATOM 1178 C C . ALA A 1 149 ? 29.565 -9.244 -5.659 1.00 68.69 149 ALA A C 1
ATOM 1180 O O . ALA A 1 149 ? 30.438 -9.970 -6.115 1.00 68.69 149 ALA A O 1
ATOM 1181 N N . ALA A 1 150 ? 28.268 -9.564 -5.731 1.00 67.25 150 ALA A N 1
ATOM 1182 C CA . ALA A 1 150 ? 27.739 -10.803 -6.312 1.00 67.25 150 ALA A CA 1
ATOM 1183 C C . ALA A 1 150 ? 27.241 -10.651 -7.769 1.00 67.25 150 ALA A C 1
ATOM 1185 O O . ALA A 1 150 ? 26.542 -11.526 -8.273 1.00 67.25 150 ALA A O 1
ATOM 1186 N N . GLY A 1 151 ? 27.557 -9.537 -8.439 1.00 64.31 151 GLY A N 1
ATOM 1187 C CA . GLY A 1 151 ? 27.068 -9.214 -9.783 1.00 64.31 151 GLY A CA 1
ATOM 1188 C C . GLY A 1 151 ? 26.153 -7.987 -9.812 1.00 64.31 151 GLY A C 1
ATOM 1189 O O . GLY A 1 151 ? 25.659 -7.512 -8.785 1.00 64.31 151 GLY A O 1
ATOM 1190 N N . GLY A 1 152 ? 25.975 -7.414 -11.005 1.00 74.31 152 GLY A N 1
ATOM 1191 C CA . GLY A 1 152 ? 25.163 -6.215 -11.200 1.00 74.31 152 GLY A CA 1
ATOM 1192 C C . GLY A 1 152 ? 23.677 -6.530 -11.394 1.00 74.31 152 GLY A C 1
ATOM 1193 O O . GLY A 1 152 ? 23.336 -7.411 -12.174 1.00 74.31 152 GLY A O 1
ATOM 1194 N N . ALA A 1 153 ? 22.789 -5.778 -10.742 1.00 81.75 153 ALA A N 1
ATOM 1195 C CA . ALA A 1 153 ? 21.345 -5.838 -10.979 1.00 81.75 153 ALA A CA 1
ATOM 1196 C C . ALA A 1 153 ? 20.899 -4.641 -11.828 1.00 81.75 153 ALA A C 1
ATOM 1198 O O . ALA A 1 153 ? 21.235 -3.496 -11.516 1.00 81.75 153 ALA A O 1
ATOM 1199 N N . ARG A 1 154 ? 20.124 -4.888 -12.888 1.00 86.56 154 ARG A N 1
ATOM 1200 C CA . ARG A 1 154 ? 19.476 -3.840 -13.691 1.00 86.56 154 ARG A CA 1
ATOM 1201 C C . ARG A 1 154 ? 18.022 -3.711 -13.258 1.00 86.56 154 ARG A C 1
ATOM 1203 O O . ARG A 1 154 ? 17.364 -4.727 -13.066 1.00 86.56 154 ARG A O 1
ATOM 1210 N N . ARG A 1 155 ? 17.557 -2.477 -13.077 1.00 86.88 155 ARG A N 1
ATOM 1211 C CA . ARG A 1 155 ? 16.163 -2.162 -12.747 1.00 86.88 155 ARG A CA 1
ATOM 1212 C C . ARG A 1 155 ? 15.646 -1.098 -13.692 1.00 86.88 155 ARG A C 1
ATOM 1214 O O . ARG A 1 155 ? 16.280 -0.047 -13.818 1.00 86.88 155 ARG A O 1
ATOM 1221 N N . TYR A 1 156 ? 14.527 -1.384 -14.335 1.00 89.12 156 TYR A N 1
ATOM 1222 C CA . TYR A 1 156 ? 13.817 -0.451 -15.197 1.00 89.12 156 TYR A CA 1
ATOM 1223 C C . TYR A 1 156 ? 12.811 0.373 -14.392 1.00 89.12 156 TYR A C 1
ATOM 1225 O O . TYR A 1 156 ? 12.194 -0.127 -13.456 1.00 89.12 156 TYR A O 1
ATOM 1233 N N . PHE A 1 157 ? 12.647 1.645 -14.755 1.00 87.44 157 PHE A N 1
ATOM 1234 C CA . PHE A 1 157 ? 11.762 2.594 -14.063 1.00 87.44 157 PHE A CA 1
ATOM 1235 C C . PHE A 1 157 ? 11.930 2.614 -12.518 1.00 87.44 157 PHE A C 1
ATOM 1237 O O . PHE A 1 157 ? 10.931 2.445 -11.805 1.00 87.44 157 PHE A O 1
ATOM 1244 N N . PRO A 1 158 ? 13.174 2.768 -12.011 1.00 75.81 158 PRO A N 1
ATOM 1245 C CA . PRO A 1 158 ? 13.511 2.720 -10.583 1.00 75.81 158 PRO A CA 1
ATOM 1246 C C . PRO A 1 158 ? 12.995 3.914 -9.766 1.00 75.81 158 PRO A C 1
ATOM 1248 O O . PRO A 1 158 ? 12.700 4.976 -10.358 1.00 75.81 158 PRO A O 1
#

Secondary structure (DSSP, 8-state):
--GGGTTGGGGGGGGT--HHHHHHHHHHHHHTSEEEHHHHHHHHT--HHHHHHHHHHHHHTTSEEEEEETTEEEEEE--HHHHHHTT-TT-GGGS---HHHHHHHHHHHHHHHH-TTS----SHHHHHHHHHHTT--GGGS-EEEEP-TT-PEEEE--

Radius of gyration: 16.53 Å; chains: 1; bounding box: 48×31×45 Å